Protein AF-A0A832SP21-F1 (afdb_monomer)

Sequence (128 aa):
MAVVLILYSVFLNPPNSMPTIEQILGNTKNGAVAQNKELTLADIFDKTETGVVRINVKRPDTDARGVGGVGSGFVYDSQGHIITNDHVVENAQKLTVTFLDGRSYKAKVIGKDPFTDLAVIKVNASSD

Secondary structure (DSSP, 8-state):
-HHHHHHHHHHHS--SSPPPHHHHHHGGGGS------PPPHHHHHHHHGGGEEEEEEE-TT--TT---EEEEEEE-STT-EEEE-HHHHTT-SEEEEE-TTS-EEEEEEEEEETTTTEEEEEE--S--

Radius of gyration: 30.24 Å; Cα contacts (8 Å, |Δi|>4): 177; chains: 1; bounding box: 61×83×33 Å

Foldseek 3Di:
DVVVVVVVCCVVCPPPDDQDVVNVVVVVVPDPPPPPPDQDPVNVCVVAQQFKKKKWFFAPPDPPVRPTAIDMWGQPDPQAKTKDFQVRHPRGPWIWIAGPVRDIFTKDWPDHDNVVRMTIIGGDPPDD

Structure (mmCIF, N/CA/C/O backbone):
data_AF-A0A832SP21-F1
#
_entry.id   AF-A0A832SP21-F1
#
loop_
_atom_site.group_PDB
_atom_site.id
_atom_site.type_symbol
_atom_site.label_atom_id
_atom_site.label_alt_id
_atom_site.label_comp_id
_atom_site.label_asym_id
_atom_site.label_entity_id
_atom_site.label_seq_id
_atom_site.pdbx_PDB_ins_code
_atom_site.Cartn_x
_atom_site.Cartn_y
_atom_site.Cartn_z
_atom_site.occupancy
_atom_site.B_iso_or_equiv
_atom_site.auth_seq_id
_atom_site.auth_comp_id
_atom_site.auth_asym_id
_atom_site.auth_atom_id
_atom_site.pdbx_PDB_model_num
ATOM 1 N N . MET A 1 1 ? -37.458 59.641 -10.471 1.00 59.38 1 MET A N 1
ATOM 2 C CA . MET A 1 1 ? -38.484 60.055 -9.486 1.00 59.38 1 MET A CA 1
ATOM 3 C C . MET A 1 1 ? -38.407 59.236 -8.196 1.00 59.38 1 MET A C 1
ATOM 5 O O . MET A 1 1 ? -38.218 59.841 -7.154 1.00 59.38 1 MET A O 1
ATOM 9 N N . ALA A 1 2 ? -38.430 57.894 -8.236 1.00 53.12 2 ALA A N 1
ATOM 10 C CA . ALA A 1 2 ? -38.373 57.054 -7.023 1.00 53.12 2 ALA A CA 1
ATOM 11 C C . ALA A 1 2 ? -37.081 57.189 -6.179 1.00 53.12 2 ALA A C 1
ATOM 13 O O . ALA A 1 2 ? -37.157 57.271 -4.960 1.00 53.12 2 ALA A O 1
ATOM 14 N N . VAL A 1 3 ? -35.899 57.285 -6.805 1.00 59.09 3 VAL A N 1
ATOM 15 C CA . VAL A 1 3 ? -34.607 57.359 -6.079 1.00 59.09 3 VAL A CA 1
ATOM 16 C C . VAL A 1 3 ? -34.457 58.655 -5.265 1.00 59.09 3 VAL A C 1
ATOM 18 O O . VAL A 1 3 ? -33.925 58.636 -4.159 1.00 59.09 3 VAL A O 1
ATOM 21 N N . VAL A 1 4 ? -34.986 59.773 -5.774 1.00 63.72 4 VAL A N 1
ATOM 22 C CA . VAL A 1 4 ? -34.950 61.078 -5.085 1.00 63.72 4 VAL A CA 1
ATOM 23 C C . VAL A 1 4 ? -35.876 61.083 -3.862 1.00 63.72 4 VAL A C 1
ATOM 25 O O . VAL A 1 4 ? -35.520 61.646 -2.832 1.00 63.72 4 VAL A O 1
ATOM 28 N N . LEU A 1 5 ? -37.024 60.398 -3.939 1.00 57.44 5 LEU A N 1
ATOM 29 C CA . LEU A 1 5 ? -37.962 60.273 -2.817 1.00 57.44 5 LEU A CA 1
ATOM 30 C C . LEU A 1 5 ? -37.387 59.434 -1.665 1.00 57.44 5 LEU A C 1
ATOM 32 O O . LEU A 1 5 ? -37.586 59.786 -0.504 1.00 57.44 5 LEU A O 1
ATOM 36 N N . ILE A 1 6 ? -36.626 58.375 -1.970 1.00 59.78 6 ILE A N 1
ATOM 37 C CA . ILE A 1 6 ? -35.965 57.545 -0.948 1.00 59.78 6 ILE A CA 1
ATOM 38 C C . ILE A 1 6 ? -34.921 58.374 -0.186 1.00 59.78 6 ILE A C 1
ATOM 40 O O . ILE A 1 6 ? -34.959 58.416 1.042 1.00 59.78 6 ILE A O 1
ATOM 44 N N . LEU A 1 7 ? -34.055 59.111 -0.893 1.00 57.53 7 LEU A N 1
ATOM 45 C CA . LEU A 1 7 ? -33.066 60.000 -0.265 1.00 57.53 7 LEU A CA 1
ATOM 46 C C . LEU A 1 7 ? -33.717 61.094 0.601 1.00 57.53 7 LEU A C 1
ATOM 48 O O . LEU A 1 7 ? -33.229 61.380 1.692 1.00 57.53 7 LEU A O 1
ATOM 52 N N . TYR A 1 8 ? -34.837 61.668 0.150 1.00 66.38 8 TYR A N 1
ATOM 53 C CA . TYR A 1 8 ? -35.563 62.702 0.895 1.00 66.38 8 TYR A CA 1
ATOM 54 C C . TYR A 1 8 ? -36.217 62.157 2.180 1.00 66.38 8 TYR A C 1
ATOM 56 O O . TYR A 1 8 ? -36.177 62.812 3.220 1.00 66.38 8 TYR A O 1
ATOM 64 N N . SER A 1 9 ? -36.752 60.928 2.146 1.00 62.22 9 SER A N 1
ATOM 65 C CA . SER A 1 9 ? -37.337 60.274 3.330 1.00 62.22 9 SER A CA 1
ATOM 66 C C . SER A 1 9 ? -36.313 59.945 4.425 1.00 62.22 9 SER A C 1
ATOM 68 O O . SER A 1 9 ? -36.624 60.097 5.603 1.00 62.22 9 SER A O 1
ATOM 70 N N . VAL A 1 10 ? -35.081 59.573 4.055 1.00 63.38 10 VAL A N 1
ATOM 71 C CA . VAL A 1 10 ? -34.002 59.274 5.016 1.00 63.38 10 VAL A CA 1
ATOM 72 C C . VAL A 1 10 ? -33.525 60.538 5.738 1.00 63.38 10 VAL A C 1
ATOM 74 O O . VAL A 1 10 ? -33.160 60.475 6.908 1.00 63.38 10 VAL A O 1
ATOM 77 N N . PHE A 1 11 ? -33.563 61.693 5.067 1.00 69.44 11 PHE A N 1
ATOM 78 C CA . PHE A 1 11 ? -33.177 62.976 5.662 1.00 69.44 11 PHE A CA 1
ATOM 79 C C . PHE A 1 11 ? -34.239 63.557 6.605 1.00 69.44 11 PHE A C 1
ATOM 81 O O . PHE A 1 11 ? -33.886 64.192 7.595 1.00 69.44 11 PHE A O 1
ATOM 88 N N . LEU A 1 12 ? -35.527 63.354 6.308 1.00 69.94 12 LEU A N 1
ATOM 89 C CA . LEU A 1 12 ? -36.626 63.855 7.142 1.00 69.94 12 LEU A CA 1
ATOM 90 C C . LEU A 1 12 ? -36.970 62.935 8.316 1.00 69.94 12 LEU A C 1
ATOM 92 O O . LEU A 1 12 ? -37.510 63.412 9.310 1.00 69.94 12 LEU A O 1
ATOM 96 N N . ASN A 1 13 ? -36.673 61.638 8.213 1.00 63.50 13 ASN A N 1
ATOM 97 C CA . ASN A 1 13 ? -36.937 60.674 9.273 1.00 63.50 13 ASN A CA 1
ATOM 98 C C . ASN A 1 13 ? -35.761 59.687 9.377 1.00 63.50 13 ASN A C 1
ATOM 100 O O . ASN A 1 13 ? -35.858 58.554 8.890 1.00 63.50 13 ASN A O 1
ATOM 104 N N . PRO A 1 14 ? -34.614 60.119 9.938 1.00 66.56 14 PRO A N 1
ATOM 105 C CA . PRO A 1 14 ? -33.471 59.234 10.095 1.00 66.56 14 PRO A CA 1
ATOM 106 C C . PRO A 1 14 ? -33.891 58.026 10.944 1.00 66.56 14 PRO A C 1
ATOM 108 O O . PRO A 1 14 ? -34.573 58.201 11.955 1.00 66.56 14 PRO A O 1
ATOM 111 N N . PRO A 1 15 ? -33.533 56.790 10.553 1.00 65.31 15 PRO A N 1
ATOM 112 C CA . PRO A 1 15 ? -33.876 55.616 11.340 1.00 65.31 15 PRO A CA 1
ATOM 113 C C . PRO A 1 15 ? -33.298 55.773 12.750 1.00 65.31 15 PRO A C 1
ATOM 115 O O . PRO A 1 15 ? -32.095 55.957 12.921 1.00 65.31 15 PRO A O 1
ATOM 118 N N . ASN A 1 16 ? -34.167 55.696 13.760 1.00 65.25 16 ASN A N 1
ATOM 119 C CA . ASN A 1 16 ? -33.837 55.995 15.160 1.00 65.25 16 ASN A CA 1
ATOM 120 C C . ASN A 1 16 ? -32.797 55.043 15.776 1.00 65.25 16 ASN A C 1
ATOM 122 O O . ASN A 1 16 ? -32.397 55.224 16.923 1.00 65.25 16 ASN A O 1
ATOM 126 N N . SER A 1 17 ? -32.367 54.014 15.048 1.00 67.69 17 SER A N 1
ATOM 127 C CA . SER A 1 17 ? -31.226 53.159 15.364 1.00 67.69 17 SER A CA 1
ATOM 128 C C . SER A 1 17 ? -30.797 52.428 14.092 1.00 67.69 17 SER A 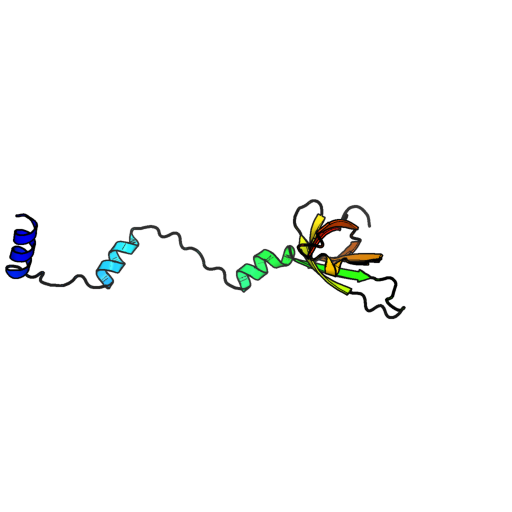C 1
ATOM 130 O O . SER A 1 17 ? -31.644 51.897 13.371 1.00 67.69 17 SER A O 1
ATOM 132 N N . MET A 1 18 ? -29.491 52.365 13.817 1.00 63.59 18 MET A N 1
ATOM 133 C CA . MET A 1 18 ? -28.982 51.375 12.867 1.00 63.59 18 MET A CA 1
ATOM 134 C C . MET A 1 18 ? -29.182 49.976 13.461 1.00 63.59 18 MET A C 1
ATOM 136 O O . MET A 1 18 ? -28.915 49.796 14.654 1.00 63.59 18 MET A O 1
ATOM 140 N N . PRO A 1 19 ? -29.620 48.984 12.667 1.00 65.38 19 PRO A N 1
ATOM 141 C CA . PRO A 1 19 ? -29.694 47.615 13.146 1.00 65.38 19 PRO A CA 1
ATOM 142 C C . PRO A 1 19 ? -28.305 47.166 13.604 1.00 65.38 19 PRO A C 1
ATOM 144 O O . PRO A 1 19 ? -27.317 47.300 12.880 1.00 65.38 19 PRO A O 1
ATOM 147 N N . THR A 1 20 ? -28.213 46.678 14.837 1.00 68.06 20 THR A N 1
ATOM 148 C CA . THR A 1 20 ? -26.940 46.235 15.420 1.00 68.06 20 THR A CA 1
ATOM 149 C C . THR A 1 20 ? -26.520 44.904 14.790 1.00 68.06 20 THR A C 1
ATOM 151 O O . THR A 1 20 ? -27.372 44.124 14.360 1.00 68.06 20 THR A O 1
ATOM 154 N N . ILE A 1 21 ? -25.218 44.591 14.774 1.00 57.97 21 ILE A N 1
ATOM 155 C CA . ILE A 1 21 ? -24.698 43.300 14.269 1.00 57.97 21 ILE A CA 1
ATOM 156 C C . ILE A 1 21 ? -25.415 42.109 14.936 1.00 57.97 21 ILE A C 1
ATOM 158 O O . ILE A 1 21 ? -25.671 41.094 14.296 1.00 57.97 21 ILE A O 1
ATOM 162 N N . GLU A 1 22 ? -25.832 42.259 16.192 1.00 65.12 22 GLU A N 1
ATOM 163 C CA . GLU A 1 22 ? -26.589 41.256 16.944 1.00 65.12 22 GLU A CA 1
ATOM 164 C C . GLU A 1 22 ? -27.994 40.984 16.370 1.00 65.12 22 GLU A C 1
ATOM 166 O O . GLU A 1 22 ? -28.438 39.839 16.332 1.00 65.12 22 GLU A O 1
ATOM 171 N N . GLN A 1 23 ? -28.671 42.007 15.838 1.00 57.81 23 GLN A N 1
ATOM 172 C CA . GLN A 1 23 ? -29.974 41.869 15.174 1.00 57.81 23 GLN A CA 1
ATOM 173 C C . GLN A 1 23 ? -29.832 41.243 13.779 1.00 57.81 23 GLN A C 1
ATOM 175 O O . GLN A 1 23 ? -30.691 40.474 13.351 1.00 57.81 23 GLN A O 1
ATOM 180 N N . ILE A 1 24 ? -28.712 41.507 13.098 1.00 59.09 24 ILE A N 1
ATOM 181 C CA . ILE A 1 24 ? -28.356 40.852 11.830 1.00 59.09 24 ILE A CA 1
ATOM 182 C C . ILE A 1 24 ? -28.061 39.361 12.070 1.00 59.09 24 ILE A C 1
ATOM 184 O O . ILE A 1 24 ? -28.541 38.510 11.327 1.00 59.09 24 ILE A O 1
ATOM 188 N N . LEU A 1 25 ? -27.347 39.029 13.151 1.00 59.69 25 LEU A N 1
ATOM 189 C CA . LEU A 1 25 ? -27.060 37.649 13.563 1.00 59.69 25 LEU A CA 1
ATOM 190 C C . LEU A 1 25 ? -28.294 36.912 14.114 1.00 59.69 25 LEU A C 1
ATOM 192 O O . LEU A 1 25 ? -28.398 35.694 13.956 1.00 59.69 25 LEU A O 1
ATOM 196 N N . GLY A 1 26 ? -29.242 37.626 14.729 1.00 50.28 26 GLY A N 1
ATOM 197 C CA . GLY A 1 26 ? -30.510 37.073 15.216 1.00 50.28 26 GLY A CA 1
ATOM 198 C C . GLY A 1 26 ? -31.384 36.502 14.097 1.00 50.28 26 GLY A C 1
ATOM 199 O O . GLY A 1 26 ? -32.021 35.465 14.280 1.00 50.28 26 GLY A O 1
ATOM 200 N N . ASN A 1 27 ? -31.327 37.104 12.906 1.00 53.22 27 ASN A N 1
ATOM 201 C CA . ASN A 1 27 ? -32.075 36.651 11.730 1.00 53.22 27 ASN A CA 1
ATOM 202 C C . ASN A 1 27 ? -31.430 35.443 11.023 1.00 53.22 27 ASN A C 1
ATOM 204 O O . ASN A 1 27 ? -32.106 34.746 10.269 1.00 53.22 27 ASN A O 1
ATOM 208 N N . THR A 1 28 ? -30.161 35.135 11.309 1.00 53.53 28 THR A N 1
ATOM 209 C CA . THR A 1 28 ? -29.469 33.945 10.780 1.00 53.53 28 THR A CA 1
ATOM 210 C C . THR A 1 28 ? -29.823 32.667 11.551 1.00 53.53 28 THR A C 1
ATOM 212 O O . THR A 1 28 ? -29.619 31.568 11.044 1.00 53.53 28 THR A O 1
ATOM 215 N N . LYS A 1 29 ? -30.423 32.760 12.748 1.00 51.25 29 LYS A N 1
ATOM 216 C CA . LYS A 1 29 ? -30.784 31.572 13.551 1.00 51.25 29 LYS A CA 1
ATOM 217 C C . LYS A 1 29 ? -32.011 30.797 13.046 1.00 51.25 29 LYS A C 1
ATOM 219 O O . LYS A 1 29 ? -32.272 29.712 13.552 1.00 51.25 29 LYS A O 1
ATOM 224 N N . ASN A 1 30 ? -32.714 31.305 12.029 1.00 50.81 30 ASN A N 1
ATOM 225 C CA . ASN A 1 30 ? -33.869 30.638 11.407 1.00 50.81 30 ASN A CA 1
ATOM 226 C C . ASN A 1 30 ? -33.576 30.066 10.008 1.00 50.81 30 ASN A C 1
ATOM 228 O O . ASN A 1 30 ? -34.488 29.604 9.326 1.00 50.81 30 ASN A O 1
ATOM 232 N N . GLY A 1 31 ? -32.313 30.068 9.577 1.00 46.28 31 GLY A N 1
ATOM 233 C CA . GLY A 1 31 ? -31.848 29.269 8.450 1.00 46.28 31 GLY A CA 1
ATOM 234 C C . GLY A 1 31 ? -31.014 28.122 8.996 1.00 46.28 31 GLY A C 1
ATOM 235 O O . GLY A 1 31 ? -29.980 28.364 9.610 1.00 46.28 31 GLY A O 1
ATOM 236 N N . ALA A 1 32 ? -31.455 26.881 8.799 1.00 48.56 32 ALA A N 1
ATOM 237 C CA . ALA A 1 32 ? -30.660 25.697 9.096 1.00 48.56 32 ALA A CA 1
ATOM 238 C C . ALA A 1 32 ? -29.412 25.679 8.196 1.00 48.56 32 ALA A C 1
ATOM 240 O O . ALA A 1 32 ? -29.383 25.046 7.144 1.00 48.56 32 ALA A O 1
ATOM 241 N N . VAL A 1 33 ? -28.372 26.404 8.605 1.00 50.53 33 VAL A N 1
ATOM 242 C CA . VAL A 1 33 ? -27.011 26.169 8.145 1.00 50.53 33 VAL A CA 1
ATOM 243 C C . VAL A 1 33 ? -26.663 24.791 8.686 1.00 50.53 33 VAL A C 1
ATOM 245 O O . VAL A 1 33 ? -26.491 24.619 9.894 1.00 50.53 33 VAL A O 1
ATOM 248 N N . ALA A 1 34 ? -26.659 23.791 7.803 1.00 57.00 34 ALA A N 1
ATOM 249 C CA . ALA A 1 34 ? -26.102 22.485 8.106 1.00 57.00 34 ALA A CA 1
ATOM 250 C C . ALA A 1 34 ? -24.736 22.721 8.755 1.00 57.00 34 ALA A C 1
ATOM 252 O O . ALA A 1 34 ? -23.850 23.324 8.148 1.00 57.00 34 ALA A O 1
ATOM 253 N N . GLN A 1 35 ? -24.613 22.334 10.022 1.00 49.75 35 GLN A N 1
ATOM 254 C CA . GLN A 1 35 ? -23.358 22.374 10.754 1.00 49.75 35 GLN A CA 1
ATOM 255 C C . GLN A 1 35 ? -22.405 21.438 10.009 1.00 49.75 35 GLN A C 1
ATOM 257 O O . GLN A 1 35 ? -22.433 20.225 10.218 1.00 49.75 35 GLN A O 1
ATOM 262 N N . ASN A 1 36 ? -21.618 21.975 9.077 1.00 62.41 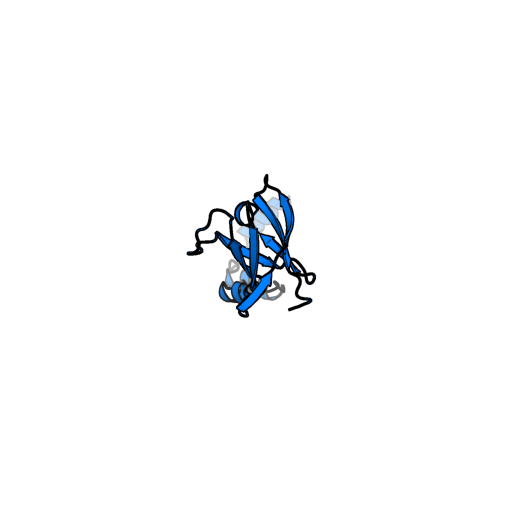36 ASN A N 1
ATOM 263 C CA . ASN A 1 36 ? -20.496 21.258 8.498 1.00 62.41 36 ASN A CA 1
ATOM 264 C C . ASN A 1 36 ? -19.529 21.034 9.656 1.00 62.41 36 ASN A C 1
ATOM 266 O O . ASN A 1 36 ? -18.780 21.937 10.018 1.00 62.41 36 ASN A O 1
ATOM 270 N N . LYS A 1 37 ? -19.630 19.868 10.305 1.00 76.06 37 LYS A N 1
ATOM 271 C CA . LYS A 1 37 ? -18.698 19.449 11.349 1.00 76.06 37 LYS A CA 1
ATOM 272 C C . LYS A 1 37 ? -17.313 19.448 10.710 1.00 76.06 37 LYS A C 1
ATOM 274 O O . LYS A 1 37 ? -17.001 18.561 9.918 1.00 76.06 37 LYS A O 1
ATOM 279 N N . GLU A 1 38 ? -16.521 20.463 11.025 1.00 85.81 38 GLU A N 1
ATOM 280 C CA . GLU A 1 38 ? -15.116 20.514 10.651 1.00 85.81 38 GLU A CA 1
ATOM 281 C C . GLU A 1 38 ? -14.435 19.300 11.293 1.00 85.81 38 GLU A C 1
ATOM 283 O O . GLU A 1 38 ? -14.554 19.073 12.500 1.00 85.81 38 GLU A O 1
ATOM 288 N N . LEU A 1 39 ? -13.835 18.439 10.468 1.00 88.38 39 LEU A N 1
ATOM 289 C CA . LEU A 1 39 ? -13.182 17.234 10.966 1.00 88.38 39 LEU A CA 1
ATOM 290 C C . LEU A 1 39 ? -11.891 17.639 11.668 1.00 88.38 39 LEU A C 1
ATOM 292 O O . LEU A 1 39 ? -11.055 18.335 11.093 1.00 88.38 39 LEU A O 1
ATOM 296 N N . THR A 1 40 ? -11.710 17.169 12.898 1.00 94.31 40 THR A N 1
ATOM 297 C CA . THR A 1 40 ? -10.418 17.289 13.571 1.00 94.31 40 THR A CA 1
ATOM 298 C C . THR A 1 40 ? -9.405 16.331 12.936 1.00 94.31 40 THR A C 1
ATOM 300 O O . THR A 1 40 ? -9.772 15.369 12.258 1.00 94.31 40 THR A O 1
ATOM 303 N N . LEU A 1 41 ? -8.110 16.547 13.187 1.00 93.56 41 LEU A N 1
ATOM 304 C CA . LEU A 1 41 ? -7.068 15.606 12.754 1.00 93.56 41 LEU A CA 1
ATOM 305 C C . LEU A 1 41 ? -7.287 14.197 13.326 1.00 93.56 41 LEU A C 1
ATOM 307 O O . LEU A 1 41 ? -7.031 13.217 12.633 1.00 93.56 41 LEU A O 1
ATOM 311 N N . ALA A 1 42 ? -7.803 14.106 14.555 1.00 94.44 42 ALA A N 1
ATOM 312 C CA . ALA A 1 42 ? -8.177 12.839 15.173 1.00 94.44 42 ALA A CA 1
ATOM 313 C C . ALA A 1 42 ? -9.339 12.174 14.420 1.00 94.44 42 ALA A C 1
ATOM 315 O O . ALA A 1 42 ? -9.228 11.012 14.050 1.00 94.44 42 ALA A O 1
ATOM 316 N N . ASP A 1 43 ? -10.394 12.928 14.073 1.00 94.50 43 ASP A N 1
ATOM 317 C CA . ASP A 1 43 ? -11.511 12.379 13.289 1.00 94.50 43 ASP A CA 1
ATOM 318 C C . ASP A 1 43 ? -11.042 11.844 11.920 1.00 94.50 43 ASP A C 1
ATOM 320 O O . ASP A 1 43 ? -11.577 10.851 11.427 1.00 94.50 43 ASP A O 1
ATOM 324 N N . ILE A 1 44 ? -10.076 12.508 11.271 1.00 93.88 44 ILE A N 1
ATOM 325 C CA . ILE A 1 44 ? -9.522 12.059 9.983 1.00 93.88 44 ILE A CA 1
ATOM 326 C C . ILE A 1 44 ? -8.689 10.792 10.169 1.00 93.88 44 ILE A C 1
ATOM 328 O O . ILE A 1 44 ? -8.829 9.857 9.381 1.00 93.88 44 ILE A O 1
ATOM 332 N N . PHE A 1 45 ? -7.844 10.749 11.200 1.00 93.94 45 PHE A N 1
ATOM 333 C CA . PHE A 1 45 ? -7.049 9.570 11.523 1.00 93.94 45 PHE A CA 1
ATOM 334 C C . PHE A 1 45 ? -7.950 8.354 11.770 1.00 93.94 45 PHE A C 1
ATOM 336 O O . PHE A 1 45 ? -7.835 7.369 11.046 1.00 93.94 45 PHE A O 1
ATOM 343 N N . ASP A 1 46 ? -8.930 8.472 12.667 1.00 94.38 46 ASP A N 1
ATOM 344 C CA . ASP A 1 46 ? -9.859 7.388 13.018 1.00 94.38 46 ASP A CA 1
ATOM 345 C C . ASP A 1 46 ? -10.632 6.868 11.793 1.00 94.38 46 ASP A C 1
ATOM 347 O O . ASP A 1 46 ? -10.926 5.681 11.656 1.00 94.38 46 ASP A O 1
ATOM 351 N N . LYS A 1 47 ? -10.967 7.763 10.855 1.00 93.50 47 LYS A N 1
ATOM 352 C CA . LYS A 1 47 ? -11.678 7.401 9.620 1.00 93.50 47 LYS A CA 1
ATOM 353 C C . LYS A 1 47 ? -10.793 6.729 8.574 1.00 93.50 47 LYS A C 1
ATOM 355 O O . LYS A 1 47 ? -11.336 6.090 7.675 1.00 93.50 47 LYS A O 1
ATOM 360 N N . THR A 1 48 ? -9.476 6.909 8.632 1.00 94.50 48 THR A N 1
ATOM 361 C CA . THR A 1 48 ? -8.556 6.507 7.553 1.00 94.50 48 THR A CA 1
ATOM 362 C C . THR A 1 48 ? -7.565 5.425 7.961 1.00 94.50 48 THR A C 1
ATOM 364 O O . THR A 1 48 ? -7.073 4.716 7.085 1.00 94.50 48 THR A O 1
ATOM 367 N N . GLU A 1 49 ? -7.312 5.233 9.258 1.00 93.44 49 GLU A N 1
ATOM 368 C CA . GLU A 1 49 ? -6.269 4.339 9.775 1.00 93.44 49 GLU A CA 1
ATOM 369 C C . GLU A 1 49 ? -6.374 2.903 9.240 1.00 93.44 49 GLU A C 1
ATOM 371 O O . GLU A 1 49 ? -5.371 2.301 8.861 1.00 93.44 49 GLU A O 1
ATOM 376 N N . THR A 1 50 ? -7.590 2.365 9.123 1.00 92.19 50 THR A N 1
ATOM 377 C CA . THR A 1 50 ? -7.830 0.991 8.652 1.00 92.19 50 THR A CA 1
ATOM 378 C C . THR A 1 50 ? -7.629 0.828 7.145 1.00 92.19 50 THR A C 1
ATOM 380 O O . THR A 1 50 ? -7.415 -0.287 6.669 1.00 92.19 50 THR A O 1
ATOM 383 N N . GLY A 1 51 ? -7.680 1.930 6.391 1.00 95.31 51 GLY A N 1
ATOM 384 C CA . GLY A 1 51 ? -7.472 1.955 4.947 1.00 95.31 51 GLY A CA 1
ATOM 385 C C . GLY A 1 51 ? -6.003 2.052 4.542 1.00 95.31 51 GLY A C 1
ATOM 386 O O . GLY A 1 51 ? -5.693 1.772 3.387 1.00 95.31 51 GLY A O 1
ATOM 387 N N . VAL A 1 52 ? -5.100 2.421 5.455 1.00 97.31 52 VAL A N 1
ATOM 388 C CA . VAL A 1 52 ? -3.667 2.598 5.175 1.00 97.31 52 VAL A CA 1
ATOM 389 C C . VAL A 1 52 ? -2.892 1.323 5.503 1.00 97.31 52 VAL A C 1
ATOM 391 O O . VAL A 1 52 ? -3.112 0.674 6.523 1.00 97.31 52 VAL A O 1
ATOM 394 N N . VAL A 1 53 ? -1.947 0.964 4.635 1.00 97.69 53 VAL A N 1
ATOM 395 C CA . VAL A 1 53 ? -1.116 -0.235 4.781 1.00 97.69 53 VAL A CA 1
ATOM 396 C C . VAL A 1 53 ? 0.365 0.080 4.615 1.00 97.69 53 VAL A C 1
ATOM 398 O O . VAL A 1 53 ? 0.752 1.023 3.924 1.00 97.69 53 VAL A O 1
ATOM 401 N N . ARG A 1 54 ? 1.214 -0.759 5.211 1.00 97.62 54 ARG A N 1
ATOM 402 C CA . ARG A 1 54 ? 2.665 -0.745 4.995 1.00 97.62 54 ARG A CA 1
ATOM 403 C C . ARG A 1 54 ? 3.041 -1.739 3.903 1.00 97.62 54 ARG A C 1
ATOM 405 O O . ARG A 1 54 ? 2.571 -2.872 3.905 1.00 97.62 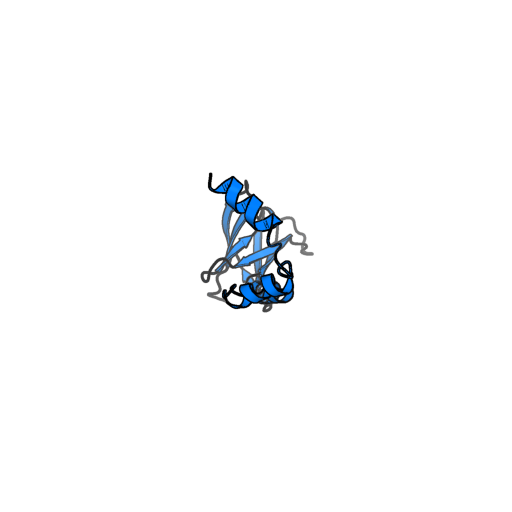54 ARG A O 1
ATOM 412 N N . ILE A 1 55 ? 3.955 -1.352 3.023 1.00 97.69 55 ILE A N 1
ATOM 413 C CA . ILE A 1 55 ? 4.485 -2.189 1.945 1.00 97.69 55 ILE A CA 1
ATOM 414 C C . ILE A 1 55 ? 5.963 -2.450 2.215 1.00 97.69 55 ILE A C 1
ATOM 416 O O . ILE A 1 55 ? 6.752 -1.523 2.366 1.00 97.69 55 ILE A O 1
ATOM 420 N N . ASN A 1 56 ? 6.343 -3.722 2.275 1.00 95.81 56 ASN A N 1
ATOM 421 C CA . ASN A 1 56 ? 7.729 -4.161 2.378 1.00 95.81 56 ASN A CA 1
ATOM 422 C C . ASN A 1 56 ? 8.161 -4.776 1.049 1.00 95.81 56 ASN A C 1
ATOM 424 O O . ASN A 1 56 ? 7.467 -5.637 0.501 1.00 95.81 56 ASN A O 1
ATOM 428 N N . VAL A 1 57 ? 9.326 -4.363 0.567 1.00 95.00 57 VAL A N 1
ATOM 429 C CA . VAL A 1 57 ? 9.825 -4.652 -0.774 1.00 95.00 57 VAL A CA 1
ATOM 430 C C . VAL A 1 57 ? 11.168 -5.344 -0.652 1.00 95.00 57 VAL A C 1
ATOM 432 O O . VAL A 1 57 ? 12.128 -4.769 -0.151 1.00 95.00 57 VAL A O 1
ATOM 435 N N . LYS A 1 58 ? 11.273 -6.578 -1.135 1.00 92.38 58 LYS A N 1
ATOM 436 C CA . LYS A 1 58 ? 12.565 -7.261 -1.253 1.00 92.38 58 LYS A CA 1
ATOM 437 C C . LYS A 1 58 ? 13.077 -7.112 -2.681 1.00 92.38 58 LYS A C 1
ATOM 439 O O . LYS A 1 58 ? 12.353 -7.494 -3.604 1.00 92.38 58 LYS A O 1
ATOM 444 N N . ARG A 1 59 ? 14.296 -6.595 -2.863 1.00 90.19 59 ARG A N 1
ATOM 445 C CA . ARG A 1 59 ? 14.955 -6.475 -4.173 1.00 90.19 59 ARG A CA 1
ATOM 446 C C . ARG A 1 59 ? 16.093 -7.505 -4.317 1.00 90.19 59 ARG A C 1
ATOM 448 O O . ARG A 1 59 ? 16.556 -8.032 -3.304 1.00 90.19 59 ARG A O 1
ATOM 455 N N . PRO A 1 60 ? 16.510 -7.854 -5.549 1.00 81.56 60 PRO A N 1
ATOM 456 C CA . PRO A 1 60 ? 17.532 -8.882 -5.788 1.00 81.56 60 PRO A CA 1
ATOM 457 C C . PRO A 1 60 ? 18.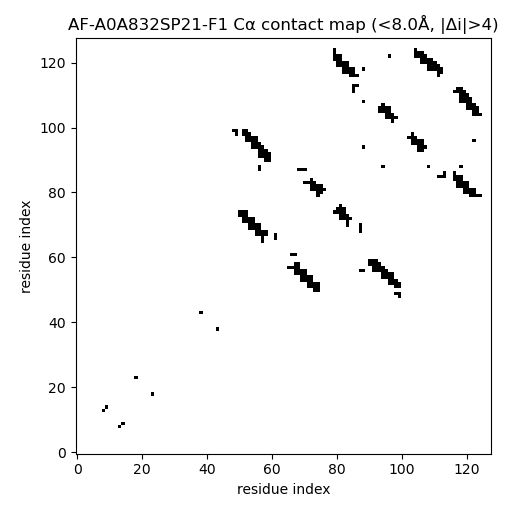930 -8.530 -5.257 1.00 81.56 60 PRO A C 1
ATOM 459 O O . PRO A 1 60 ? 19.707 -9.424 -4.939 1.00 81.56 60 PRO A O 1
ATOM 462 N N . ASP A 1 61 ? 19.242 -7.239 -5.178 1.00 76.00 61 ASP A N 1
ATOM 463 C CA . ASP A 1 61 ? 20.518 -6.657 -4.746 1.00 76.00 61 ASP A CA 1
ATOM 464 C C . ASP A 1 61 ? 20.615 -6.458 -3.226 1.00 76.00 61 ASP A C 1
ATOM 466 O O . ASP A 1 61 ? 21.664 -6.078 -2.703 1.00 76.00 61 ASP A O 1
ATOM 470 N N . THR A 1 62 ? 19.529 -6.726 -2.499 1.00 71.62 62 THR A N 1
ATOM 471 C CA . THR A 1 62 ? 19.515 -6.614 -1.046 1.00 71.62 62 THR A CA 1
ATOM 472 C C . THR A 1 62 ? 20.255 -7.803 -0.434 1.00 71.62 62 THR A C 1
ATOM 474 O O . THR A 1 62 ? 19.864 -8.955 -0.635 1.00 71.62 62 THR A O 1
ATOM 477 N N . ASP A 1 63 ? 21.329 -7.533 0.313 1.00 67.25 63 ASP A N 1
ATOM 478 C CA . ASP A 1 63 ? 22.139 -8.559 0.972 1.00 67.25 63 ASP A CA 1
ATOM 479 C C . ASP A 1 63 ? 21.316 -9.422 1.956 1.00 67.25 63 ASP A C 1
ATOM 481 O O . ASP A 1 63 ? 20.164 -9.133 2.290 1.00 67.25 63 ASP A O 1
ATOM 485 N N . ALA A 1 64 ? 21.909 -10.507 2.467 1.00 61.53 64 ALA A N 1
ATOM 486 C CA . ALA A 1 64 ? 21.270 -11.378 3.462 1.00 61.53 64 ALA A CA 1
ATOM 487 C C . ALA A 1 64 ? 20.880 -10.654 4.775 1.00 61.53 64 ALA A C 1
ATOM 489 O O . ALA A 1 64 ? 20.202 -11.249 5.612 1.00 61.53 64 ALA A O 1
ATOM 490 N N . ARG A 1 65 ? 21.281 -9.381 4.951 1.00 63.50 65 ARG A N 1
ATOM 491 C CA . ARG A 1 65 ? 20.912 -8.504 6.073 1.00 63.50 65 ARG A CA 1
ATOM 492 C C . ARG A 1 65 ?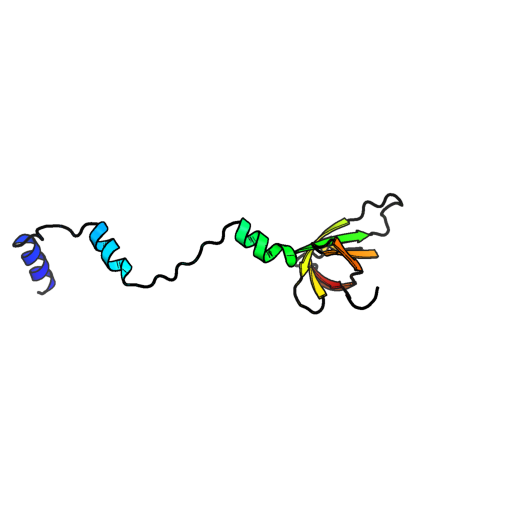 19.689 -7.626 5.769 1.00 63.50 65 ARG A C 1
ATOM 494 O O . ARG A 1 65 ? 19.192 -6.965 6.674 1.00 63.50 65 ARG A O 1
ATOM 501 N N . GLY A 1 66 ? 19.129 -7.706 4.560 1.00 54.22 66 GLY A N 1
ATOM 502 C CA . GLY A 1 66 ? 17.696 -7.524 4.329 1.00 54.22 66 GLY A CA 1
ATOM 503 C C . GLY A 1 66 ? 17.161 -6.098 4.443 1.00 54.22 66 GLY A C 1
ATOM 504 O O . GLY A 1 66 ? 16.006 -5.935 4.837 1.00 54.22 66 GLY A O 1
ATOM 505 N N . VAL A 1 67 ? 17.934 -5.070 4.076 1.00 59.75 67 VAL A N 1
ATOM 506 C CA . VAL A 1 67 ? 17.399 -3.697 3.962 1.00 59.75 67 VAL A CA 1
ATOM 507 C C . VAL A 1 67 ? 16.575 -3.562 2.678 1.00 59.75 67 VAL A C 1
ATOM 509 O O . VAL A 1 67 ? 17.008 -3.007 1.673 1.00 59.75 67 VAL A O 1
ATOM 512 N N . GLY A 1 68 ? 15.387 -4.162 2.692 1.00 78.75 68 GLY A N 1
ATOM 513 C CA . GLY A 1 68 ? 14.399 -3.996 1.636 1.00 78.75 68 GLY A CA 1
ATOM 514 C C . GLY A 1 68 ? 13.858 -2.565 1.581 1.00 78.75 68 GLY A C 1
ATOM 515 O O . GLY A 1 68 ? 14.011 -1.785 2.520 1.00 78.75 68 GLY A O 1
ATOM 516 N N . GLY A 1 69 ? 13.187 -2.221 0.485 1.00 89.06 69 GLY A N 1
ATOM 517 C CA . GLY A 1 69 ? 12.417 -0.982 0.412 1.00 89.06 69 GLY A CA 1
ATOM 518 C C . GLY A 1 69 ? 11.203 -1.033 1.344 1.00 89.06 69 GLY A C 1
ATOM 519 O O . GLY A 1 69 ? 10.613 -2.095 1.558 1.00 89.06 69 GLY A O 1
ATOM 520 N N . VAL A 1 70 ? 10.813 0.120 1.882 1.00 94.56 70 VAL A N 1
ATOM 521 C CA . VAL A 1 70 ? 9.572 0.291 2.644 1.00 94.56 70 VAL A CA 1
ATOM 522 C C . VAL A 1 70 ? 8.776 1.420 2.009 1.00 94.56 70 VAL A C 1
ATOM 524 O O . VAL A 1 70 ? 9.344 2.442 1.633 1.00 94.56 70 VAL A O 1
ATOM 527 N N . GLY A 1 71 ? 7.468 1.229 1.898 1.00 96.38 71 GLY A N 1
ATOM 528 C CA . GLY A 1 71 ? 6.528 2.242 1.440 1.00 96.38 71 GLY A CA 1
ATOM 529 C C . GLY A 1 71 ? 5.178 2.094 2.129 1.00 96.38 71 GLY A C 1
ATOM 530 O O . GLY A 1 71 ? 4.997 1.257 3.020 1.00 96.38 71 GLY A O 1
ATOM 531 N N . SER A 1 72 ? 4.224 2.903 1.699 1.00 97.88 72 SER A N 1
ATOM 532 C CA . SER A 1 72 ? 2.834 2.847 2.135 1.00 97.88 72 SER A CA 1
ATOM 533 C C . SER A 1 72 ? 1.913 2.663 0.938 1.00 97.88 72 SER A C 1
ATOM 535 O O . SER A 1 72 ? 2.297 2.866 -0.210 1.00 97.88 72 SER A O 1
ATOM 537 N N . GLY A 1 73 ? 0.683 2.265 1.219 1.00 97.81 73 GLY A N 1
ATOM 538 C CA . GLY A 1 73 ? -0.396 2.271 0.248 1.00 97.81 73 GLY A CA 1
ATOM 539 C C . GLY A 1 73 ? -1.730 2.389 0.959 1.00 97.81 73 GLY A C 1
ATOM 540 O O . GLY A 1 73 ? -1.785 2.458 2.190 1.00 97.81 73 GLY A O 1
ATOM 541 N N . PHE A 1 74 ? -2.807 2.377 0.189 1.00 97.75 74 PHE A N 1
ATOM 542 C CA . PHE A 1 74 ? -4.154 2.341 0.740 1.00 97.75 74 PHE A CA 1
ATOM 543 C C . PHE A 1 74 ? -5.039 1.348 -0.002 1.00 97.75 74 PHE A C 1
ATOM 545 O O . PHE A 1 74 ? -4.905 1.148 -1.211 1.00 97.75 74 PHE A O 1
ATOM 552 N N . VAL A 1 75 ? -5.932 0.707 0.745 1.00 97.00 75 VAL A N 1
ATOM 553 C CA . VAL A 1 75 ? -6.909 -0.247 0.222 1.00 97.00 75 VAL A CA 1
ATOM 554 C C . VAL A 1 75 ? -7.928 0.509 -0.625 1.00 97.00 75 VAL A C 1
ATOM 556 O O . VAL A 1 75 ? -8.555 1.455 -0.155 1.00 97.00 75 VAL A O 1
ATOM 559 N N . TYR A 1 76 ? -8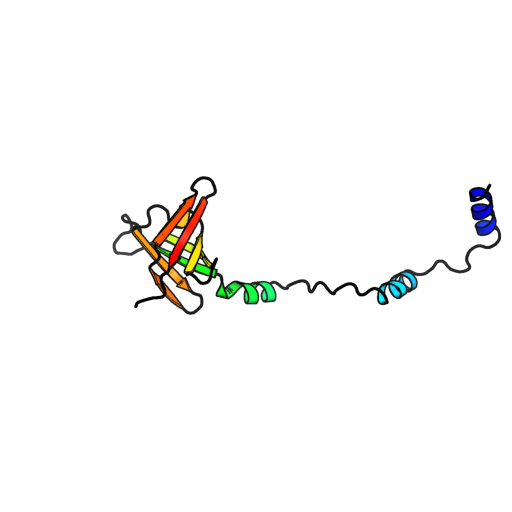.090 0.090 -1.877 1.00 93.62 76 TYR A N 1
ATOM 560 C CA . TYR A 1 76 ? -9.023 0.703 -2.822 1.00 93.62 76 TYR A CA 1
ATOM 561 C C . TYR A 1 76 ? -10.382 -0.008 -2.841 1.00 93.62 76 TYR A C 1
ATOM 563 O O . TYR A 1 76 ? -11.416 0.638 -3.001 1.00 93.62 76 TYR A O 1
ATOM 571 N N . ASP A 1 77 ? -10.400 -1.333 -2.658 1.00 94.81 77 ASP A N 1
ATOM 572 C CA . ASP A 1 77 ? -11.629 -2.124 -2.673 1.00 94.81 77 ASP A CA 1
ATOM 573 C C . ASP A 1 77 ? -11.584 -3.361 -1.759 1.00 94.81 77 ASP A C 1
ATOM 575 O O . ASP A 1 77 ? -10.550 -3.751 -1.214 1.00 94.81 77 ASP A O 1
ATOM 579 N N . SER A 1 78 ? -12.738 -4.019 -1.617 1.00 92.44 78 SER A N 1
ATOM 580 C CA . SER A 1 78 ? -12.893 -5.259 -0.846 1.00 92.44 78 SER A CA 1
ATOM 581 C C . SER A 1 78 ? -12.320 -6.500 -1.536 1.00 92.44 78 SER A C 1
ATOM 583 O O . SER A 1 78 ? -12.303 -7.577 -0.944 1.00 92.44 78 SER A O 1
ATOM 585 N N . GLN A 1 79 ? -11.837 -6.370 -2.775 1.00 93.88 79 GLN A N 1
ATOM 586 C CA . GLN A 1 79 ? -11.173 -7.451 -3.499 1.00 93.88 79 GLN A CA 1
ATOM 587 C C . GLN A 1 79 ? -9.676 -7.510 -3.168 1.00 93.88 79 GLN A C 1
ATOM 589 O O . GLN A 1 79 ? -8.982 -8.402 -3.655 1.00 93.88 79 GLN A O 1
ATOM 594 N N . GLY A 1 80 ? -9.160 -6.592 -2.347 1.00 94.69 80 GLY A N 1
ATOM 595 C CA . GLY A 1 80 ? -7.765 -6.577 -1.914 1.00 94.69 80 GLY A CA 1
ATOM 596 C C . GLY A 1 80 ? -6.833 -5.838 -2.869 1.00 94.69 80 GLY A C 1
ATOM 597 O O . GLY A 1 80 ? -5.631 -6.116 -2.862 1.00 94.69 80 GLY A O 1
ATOM 598 N N . HIS A 1 81 ? -7.355 -4.931 -3.702 1.00 97.69 81 HIS A N 1
ATOM 599 C CA . HIS A 1 81 ? -6.519 -4.011 -4.468 1.00 97.69 81 HIS A CA 1
ATOM 600 C C . HIS A 1 81 ? -6.043 -2.852 -3.590 1.00 97.69 81 HIS A C 1
ATOM 602 O O . HIS A 1 81 ? -6.795 -2.301 -2.785 1.00 97.69 81 HIS A O 1
ATOM 608 N N . ILE A 1 82 ? -4.776 -2.488 -3.755 1.00 98.44 82 ILE A N 1
ATOM 609 C CA . ILE A 1 82 ? -4.091 -1.438 -3.007 1.00 98.44 82 ILE A CA 1
ATOM 610 C C . ILE A 1 82 ? -3.396 -0.523 -4.005 1.00 98.44 82 ILE A C 1
ATOM 612 O O . ILE A 1 82 ? -2.719 -1.001 -4.918 1.00 98.44 82 ILE A O 1
ATOM 616 N N . ILE A 1 83 ? -3.543 0.782 -3.803 1.00 98.50 83 ILE A N 1
ATOM 617 C CA . ILE A 1 83 ? -2.848 1.809 -4.578 1.00 98.50 83 ILE A CA 1
ATOM 618 C C . ILE A 1 83 ? -1.593 2.244 -3.814 1.00 98.50 83 ILE A C 1
ATOM 620 O O . ILE A 1 83 ? -1.609 2.378 -2.589 1.00 98.50 83 ILE A O 1
ATOM 624 N N . THR A 1 84 ? -0.502 2.436 -4.549 1.00 98.56 84 THR A N 1
ATOM 625 C CA . THR A 1 84 ? 0.812 2.893 -4.073 1.00 98.56 84 THR A CA 1
ATOM 626 C C . THR A 1 84 ? 1.514 3.657 -5.195 1.00 98.56 84 THR A C 1
ATOM 628 O O . THR A 1 84 ? 0.999 3.749 -6.310 1.00 98.56 84 THR A O 1
ATOM 631 N N . ASN A 1 85 ? 2.710 4.166 -4.923 1.00 98.44 85 ASN A N 1
ATOM 632 C CA . ASN A 1 85 ? 3.594 4.685 -5.952 1.00 98.44 85 ASN A CA 1
ATOM 633 C C . ASN A 1 85 ? 4.286 3.579 -6.769 1.00 98.44 85 ASN A C 1
ATOM 635 O O . ASN A 1 85 ? 4.553 2.492 -6.243 1.00 98.44 85 ASN A O 1
ATOM 639 N N . ASP A 1 86 ? 4.622 3.865 -8.031 1.00 98.31 86 ASP A N 1
ATOM 640 C CA . ASP A 1 86 ? 5.371 2.941 -8.899 1.00 98.31 86 ASP A CA 1
ATOM 641 C C . ASP A 1 86 ? 6.788 2.705 -8.365 1.00 98.31 86 ASP A C 1
ATOM 643 O O . ASP A 1 86 ? 7.224 1.558 -8.250 1.00 98.31 86 ASP A O 1
ATOM 647 N N . HIS A 1 87 ? 7.471 3.766 -7.924 1.00 96.69 87 HIS A N 1
ATOM 648 C CA . HIS A 1 87 ? 8.833 3.676 -7.389 1.00 96.69 87 HIS A CA 1
ATOM 649 C C . HIS A 1 87 ? 8.937 2.789 -6.133 1.00 96.69 87 HIS A C 1
ATOM 651 O O . HIS A 1 87 ? 10.003 2.247 -5.827 1.00 96.69 87 HIS A O 1
ATOM 657 N N . VAL A 1 88 ? 7.835 2.612 -5.391 1.00 97.00 88 VAL A N 1
ATOM 658 C CA . VAL A 1 88 ? 7.788 1.700 -4.237 1.00 97.00 88 VAL A CA 1
ATOM 659 C C . VAL A 1 88 ? 7.915 0.255 -4.711 1.00 97.00 88 VAL A C 1
ATOM 661 O O . VAL A 1 88 ? 8.650 -0.529 -4.114 1.00 97.00 88 VAL A O 1
ATOM 664 N N . VAL A 1 89 ? 7.220 -0.112 -5.788 1.00 96.38 89 VAL A N 1
ATOM 665 C CA . VAL A 1 89 ? 7.144 -1.498 -6.277 1.00 96.38 89 VAL A CA 1
ATOM 666 C C . VAL A 1 89 ? 8.142 -1.802 -7.396 1.00 96.38 89 VAL A C 1
ATOM 668 O O . VAL A 1 89 ? 8.239 -2.945 -7.848 1.00 96.38 89 VAL A O 1
ATOM 671 N N . GLU A 1 90 ? 8.899 -0.804 -7.842 1.00 94.19 90 GLU A N 1
ATOM 672 C CA . GLU A 1 90 ? 9.902 -0.953 -8.885 1.00 94.19 90 GLU A CA 1
ATOM 673 C C . GLU A 1 90 ? 11.006 -1.945 -8.476 1.00 94.19 90 GLU A C 1
ATOM 675 O O . GLU A 1 90 ? 11.534 -1.922 -7.356 1.00 94.19 90 GLU A O 1
ATOM 680 N N . ASN A 1 91 ? 11.345 -2.851 -9.401 1.00 90.75 91 ASN A N 1
ATOM 681 C CA . ASN A 1 91 ? 12.341 -3.913 -9.217 1.00 90.75 91 ASN A CA 1
ATOM 682 C C . ASN A 1 91 ? 12.078 -4.826 -8.000 1.00 90.75 91 ASN A C 1
ATOM 684 O O . ASN A 1 91 ? 12.982 -5.506 -7.506 1.00 90.75 91 ASN A O 1
ATOM 688 N N . ALA A 1 92 ? 10.835 -4.864 -7.509 1.00 91.88 92 ALA A N 1
ATOM 689 C CA . ALA A 1 92 ? 10.441 -5.719 -6.402 1.00 91.88 92 ALA A CA 1
ATOM 690 C C . ALA A 1 92 ? 10.453 -7.199 -6.811 1.00 91.88 92 ALA A C 1
ATOM 692 O O . ALA A 1 92 ? 9.683 -7.634 -7.665 1.00 91.88 92 ALA A O 1
ATOM 693 N N . GLN A 1 93 ? 11.274 -8.006 -6.139 1.00 91.69 93 GLN A N 1
ATOM 694 C CA . GLN A 1 93 ? 11.227 -9.465 -6.248 1.00 91.69 93 GLN A CA 1
ATOM 695 C C . GLN A 1 93 ? 10.079 -10.043 -5.409 1.00 91.69 93 GLN A C 1
ATOM 697 O O . GLN A 1 93 ? 9.438 -11.022 -5.792 1.00 91.69 93 GLN A O 1
ATOM 702 N N . LYS A 1 94 ? 9.831 -9.453 -4.235 1.00 93.12 94 LYS A N 1
ATOM 703 C CA . LYS A 1 94 ? 8.742 -9.846 -3.337 1.00 93.12 94 LYS A CA 1
ATOM 704 C C . LYS A 1 94 ? 8.133 -8.614 -2.686 1.00 93.12 94 LYS A C 1
ATOM 706 O O . LYS A 1 94 ? 8.860 -7.768 -2.170 1.00 93.12 94 LYS A O 1
ATOM 711 N N . LEU A 1 95 ? 6.804 -8.579 -2.659 1.00 95.31 95 LEU A N 1
ATOM 712 C CA . LEU A 1 95 ? 6.016 -7.582 -1.946 1.00 95.31 95 LEU A CA 1
ATOM 713 C C . LEU A 1 95 ? 5.266 -8.251 -0.797 1.00 95.31 95 LEU A C 1
ATOM 715 O O . LEU A 1 95 ? 4.607 -9.278 -0.990 1.00 95.31 95 LEU A O 1
ATOM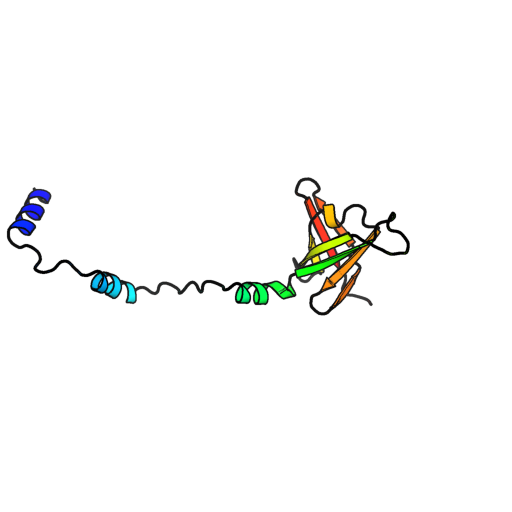 719 N N . THR A 1 96 ? 5.357 -7.651 0.384 1.00 96.31 96 THR A N 1
ATOM 720 C CA . THR A 1 96 ? 4.568 -8.029 1.557 1.00 96.31 96 THR A CA 1
ATOM 721 C C . THR A 1 96 ? 3.843 -6.797 2.076 1.00 96.31 96 THR A C 1
ATOM 723 O O . THR A 1 96 ? 4.487 -5.823 2.465 1.00 96.31 96 THR A O 1
ATOM 726 N N . VAL A 1 97 ? 2.516 -6.851 2.108 1.00 97.25 97 VAL A N 1
ATOM 727 C CA . VAL A 1 97 ? 1.665 -5.799 2.668 1.00 97.25 97 VAL A CA 1
ATOM 728 C C . VAL A 1 97 ? 1.328 -6.154 4.104 1.00 97.25 97 VAL A C 1
ATOM 730 O O . VAL A 1 97 ? 0.879 -7.268 4.348 1.00 97.25 97 VAL A O 1
ATOM 733 N N . THR A 1 98 ? 1.508 -5.216 5.026 1.00 96.50 98 THR A N 1
ATOM 734 C CA . THR A 1 98 ? 1.140 -5.343 6.437 1.00 96.50 98 THR A CA 1
ATOM 735 C C . THR A 1 98 ? 0.002 -4.373 6.749 1.00 96.50 98 THR A C 1
ATOM 737 O O . THR A 1 98 ? 0.134 -3.171 6.510 1.00 96.50 98 THR A O 1
ATOM 740 N N . PHE A 1 99 ? -1.106 -4.903 7.263 1.00 95.75 99 PHE A N 1
ATOM 741 C CA . PHE A 1 99 ? -2.281 -4.138 7.685 1.00 95.75 99 PHE A CA 1
ATOM 742 C C . PHE A 1 99 ? -2.106 -3.592 9.108 1.00 95.75 99 PHE A C 1
ATOM 744 O O . PHE A 1 99 ? -1.200 -4.008 9.833 1.00 95.75 99 PHE A O 1
ATOM 751 N N . LEU A 1 100 ? -2.985 -2.668 9.512 1.00 93.62 100 LEU A N 1
ATOM 752 C CA . LEU A 1 100 ? -2.963 -2.037 10.838 1.00 93.62 100 LEU A CA 1
ATOM 753 C C . LEU A 1 100 ? -3.016 -3.055 11.992 1.00 93.62 100 LEU A C 1
ATOM 755 O O . LEU A 1 100 ? -2.371 -2.868 13.017 1.00 93.62 100 LEU A O 1
ATOM 759 N N . ASP A 1 101 ? -3.728 -4.164 11.798 1.00 93.12 101 ASP A N 1
ATOM 760 C CA . ASP A 1 101 ? -3.830 -5.266 12.763 1.00 93.12 101 ASP A CA 1
ATOM 761 C C . ASP A 1 101 ? -2.577 -6.164 12.836 1.00 93.12 101 ASP A C 1
ATOM 763 O O . ASP A 1 101 ? -2.548 -7.146 13.579 1.00 93.12 101 ASP A O 1
ATOM 767 N N . GLY A 1 102 ? -1.540 -5.850 12.056 1.00 93.81 102 GLY A N 1
ATOM 768 C CA . GLY A 1 102 ? -0.279 -6.583 11.997 1.00 93.81 102 GLY A CA 1
ATOM 769 C C . GLY A 1 102 ? -0.274 -7.777 11.039 1.00 93.81 102 GLY A C 1
ATOM 770 O O . GLY A 1 102 ? 0.801 -8.324 10.763 1.00 93.81 102 GLY A O 1
ATOM 771 N N . ARG A 1 103 ? -1.419 -8.182 10.473 1.00 93.94 103 ARG A N 1
ATOM 772 C CA . ARG A 1 103 ? -1.463 -9.282 9.499 1.00 93.94 103 ARG A CA 1
ATOM 773 C C . ARG A 1 103 ? -0.733 -8.886 8.226 1.00 93.94 103 ARG A C 1
ATOM 775 O O . ARG A 1 103 ? -0.836 -7.755 7.750 1.00 93.94 103 ARG A O 1
ATOM 782 N N . SER A 1 104 ? 0.018 -9.835 7.673 1.00 95.00 104 SER A N 1
ATOM 783 C CA . SER A 1 104 ? 0.859 -9.606 6.503 1.00 95.00 104 SER A CA 1
ATOM 784 C C . SER A 1 104 ? 0.543 -10.582 5.379 1.00 95.00 104 SER A C 1
ATOM 786 O O . SER A 1 104 ? 0.467 -11.784 5.605 1.00 95.00 104 SER A O 1
ATOM 788 N N . TYR A 1 105 ? 0.420 -10.066 4.158 1.00 96.00 105 TYR A N 1
ATOM 789 C CA . TYR A 1 105 ? 0.040 -10.832 2.974 1.00 96.00 105 TYR A CA 1
ATOM 790 C C . TYR A 1 105 ? 1.038 -10.613 1.845 1.00 96.00 105 TYR A C 1
ATOM 792 O O . TYR A 1 105 ? 1.548 -9.508 1.642 1.00 96.00 105 TYR A O 1
ATOM 800 N N . LYS A 1 106 ? 1.303 -11.665 1.068 1.00 96.19 106 LYS A N 1
ATOM 801 C CA . LYS A 1 106 ? 2.053 -11.524 -0.185 1.00 96.19 106 LYS A CA 1
ATOM 802 C C . LYS A 1 106 ? 1.206 -10.740 -1.184 1.00 96.19 106 LYS A C 1
ATOM 804 O O . LYS A 1 106 ? 0.015 -11.013 -1.335 1.00 96.19 106 LYS A O 1
ATOM 809 N N . ALA A 1 107 ? 1.843 -9.814 -1.887 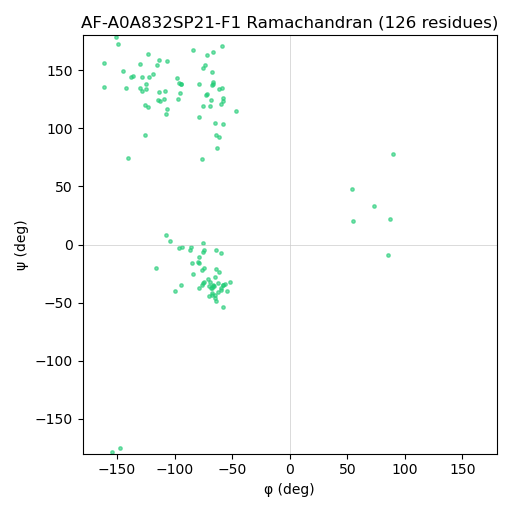1.00 96.94 107 ALA A N 1
ATOM 810 C CA . ALA A 1 107 ? 1.201 -9.005 -2.912 1.00 96.94 107 ALA A CA 1
ATOM 811 C C . ALA A 1 107 ? 1.782 -9.293 -4.297 1.00 96.94 107 ALA A C 1
ATOM 813 O O . ALA A 1 107 ? 2.940 -9.697 -4.437 1.00 96.94 107 ALA A O 1
ATOM 814 N N . LYS A 1 108 ? 0.974 -9.048 -5.326 1.00 96.94 108 LYS A N 1
ATOM 815 C CA . LYS A 1 108 ? 1.401 -9.039 -6.728 1.00 96.94 108 LYS A CA 1
ATOM 816 C C . LYS A 1 108 ? 1.088 -7.687 -7.344 1.00 96.94 108 LYS A C 1
ATOM 818 O O . LYS A 1 108 ? 0.052 -7.108 -7.035 1.00 96.94 108 LYS A O 1
ATOM 823 N N . VAL A 1 109 ? 1.956 -7.213 -8.227 1.00 97.31 109 VAL A N 1
ATOM 824 C CA . VAL A 1 109 ? 1.669 -6.031 -9.043 1.00 97.31 109 VAL A CA 1
ATOM 825 C C . VAL A 1 109 ? 0.621 -6.404 -10.092 1.00 97.31 109 VAL A C 1
ATOM 827 O O . VAL A 1 109 ? 0.770 -7.416 -10.774 1.00 97.31 109 VAL A O 1
ATOM 830 N N . ILE A 1 110 ? -0.441 -5.607 -10.185 1.00 97.75 110 ILE A N 1
ATOM 831 C CA . ILE A 1 110 ? -1.530 -5.760 -11.160 1.00 97.75 110 ILE A CA 1
ATOM 832 C C . ILE A 1 110 ? -1.340 -4.802 -12.334 1.00 97.75 110 ILE A C 1
ATOM 834 O O . ILE A 1 110 ? -1.551 -5.184 -13.480 1.00 97.75 110 ILE A O 1
ATOM 838 N N . GLY A 1 111 ? -0.907 -3.575 -12.053 1.00 97.81 111 GLY A N 1
ATOM 839 C CA . GLY A 1 111 ? -0.651 -2.560 -13.065 1.00 97.81 111 GLY A CA 1
ATOM 840 C C . GLY A 1 111 ? 0.248 -1.460 -12.523 1.00 97.81 111 GLY A C 1
ATOM 841 O O . GLY A 1 111 ? 0.323 -1.257 -11.310 1.00 97.81 111 GLY A O 1
ATOM 842 N N . LYS A 1 112 ? 0.937 -0.775 -13.434 1.00 98.31 112 LYS A N 1
ATOM 843 C CA . LYS A 1 112 ? 1.841 0.336 -13.137 1.00 98.31 112 LYS A CA 1
ATOM 844 C C . LYS A 1 112 ? 1.624 1.440 -14.160 1.00 98.31 112 LYS A C 1
ATOM 846 O O . LYS A 1 112 ? 1.421 1.144 -15.336 1.00 98.31 112 LYS A O 1
ATOM 851 N N . ASP A 1 113 ? 1.742 2.675 -13.712 1.00 98.25 113 ASP A N 1
ATOM 852 C CA . ASP A 1 113 ? 1.861 3.864 -14.539 1.00 98.25 113 ASP A CA 1
ATOM 853 C C . ASP A 1 113 ? 3.118 4.639 -14.109 1.00 98.25 113 ASP A C 1
ATOM 855 O O . ASP A 1 113 ? 3.069 5.443 -13.174 1.00 98.25 113 ASP A O 1
ATOM 859 N N . PRO A 1 114 ? 4.259 4.401 -14.780 1.00 97.25 114 PRO A N 1
ATOM 860 C CA . PRO A 1 114 ? 5.505 5.096 -14.475 1.00 97.25 114 PRO A CA 1
ATOM 861 C C . PRO A 1 114 ? 5.450 6.608 -14.732 1.00 97.25 114 PRO A C 1
ATOM 863 O O . PRO A 1 114 ? 6.262 7.341 -14.177 1.00 97.25 114 PRO A O 1
ATOM 866 N N . PHE A 1 115 ? 4.524 7.100 -15.569 1.00 98.00 115 PHE A N 1
ATOM 867 C CA . PHE A 1 115 ? 4.445 8.530 -15.895 1.00 98.00 115 PHE A CA 1
ATOM 868 C C . PHE A 1 115 ? 3.842 9.351 -14.755 1.00 98.00 115 PHE A C 1
ATOM 870 O O . PHE A 1 115 ? 4.233 10.501 -14.559 1.00 98.00 115 PHE A O 1
ATOM 877 N N . THR A 1 116 ? 2.900 8.767 -14.010 1.00 98.12 116 THR A N 1
ATOM 878 C CA . THR A 1 116 ? 2.258 9.400 -12.844 1.00 98.12 116 THR A CA 1
ATOM 879 C C . THR A 1 116 ? 2.772 8.865 -11.509 1.00 98.12 116 THR A C 1
ATOM 881 O O . THR A 1 116 ? 2.300 9.297 -10.461 1.00 98.12 116 THR A O 1
ATOM 884 N N . ASP A 1 117 ? 3.756 7.959 -11.548 1.00 98.06 117 ASP A N 1
ATOM 885 C CA . ASP A 1 117 ? 4.303 7.259 -10.386 1.00 98.06 117 ASP A CA 1
ATOM 886 C C . ASP A 1 117 ? 3.209 6.559 -9.566 1.00 98.06 117 ASP A C 1
ATOM 888 O O . ASP A 1 117 ? 3.149 6.681 -8.345 1.00 98.06 117 ASP A O 1
ATOM 892 N N . LEU A 1 118 ? 2.328 5.814 -10.243 1.00 98.31 118 LEU A N 1
ATOM 893 C CA . LEU A 1 118 ? 1.252 5.042 -9.620 1.00 98.31 118 LEU A CA 1
ATOM 894 C C . LEU A 1 118 ? 1.389 3.549 -9.905 1.00 98.31 118 LEU A C 1
ATOM 896 O O . LEU A 1 118 ? 1.785 3.122 -10.987 1.00 98.31 118 LEU A O 1
ATOM 900 N N . ALA A 1 119 ? 0.972 2.729 -8.948 1.00 98.44 119 ALA A N 1
ATOM 901 C CA . ALA A 1 119 ? 0.831 1.297 -9.134 1.00 98.44 119 ALA A CA 1
ATOM 902 C C . ALA A 1 119 ? -0.356 0.741 -8.348 1.00 98.44 119 ALA A C 1
ATOM 904 O O . ALA A 1 119 ? -0.705 1.213 -7.264 1.00 98.44 119 ALA A O 1
ATOM 905 N N . VAL A 1 120 ? -0.946 -0.319 -8.897 1.00 98.44 120 VAL A N 1
ATOM 906 C CA . VAL A 1 120 ? -1.948 -1.143 -8.223 1.00 98.44 120 VAL A CA 1
ATOM 907 C C . VAL A 1 120 ? -1.321 -2.490 -7.911 1.00 98.44 120 VAL A C 1
ATOM 909 O O . VAL A 1 120 ? -0.839 -3.192 -8.805 1.00 98.44 120 VAL A O 1
ATOM 912 N N . ILE A 1 121 ? -1.363 -2.874 -6.640 1.00 98.25 121 ILE A N 1
ATOM 913 C CA . ILE A 1 121 ? -0.996 -4.210 -6.175 1.00 98.25 121 ILE A CA 1
ATOM 914 C C . ILE A 1 121 ? -2.227 -4.922 -5.622 1.00 98.25 121 ILE A C 1
ATOM 916 O O . ILE A 1 121 ? -3.213 -4.291 -5.251 1.00 98.25 121 ILE A O 1
ATOM 920 N N . LYS A 1 122 ? -2.178 -6.249 -5.558 1.00 97.69 122 LYS A N 1
ATOM 921 C CA . LYS A 1 122 ? -3.250 -7.072 -5.004 1.00 97.69 122 LYS A CA 1
ATOM 922 C C . LYS A 1 122 ? -2.714 -8.029 -3.963 1.00 97.69 122 LYS A C 1
ATOM 924 O O . LYS A 1 122 ? -1.745 -8.744 -4.227 1.00 97.69 122 LYS A O 1
ATOM 929 N N . VAL A 1 123 ? -3.388 -8.077 -2.821 1.00 96.19 123 VAL A N 1
ATOM 930 C CA . VAL A 1 123 ? -3.237 -9.142 -1.829 1.00 96.19 123 VAL A CA 1
ATOM 931 C C . VAL A 1 123 ? -4.351 -10.167 -2.006 1.00 96.19 123 VAL A C 1
ATOM 933 O O . VAL A 1 123 ? -5.489 -9.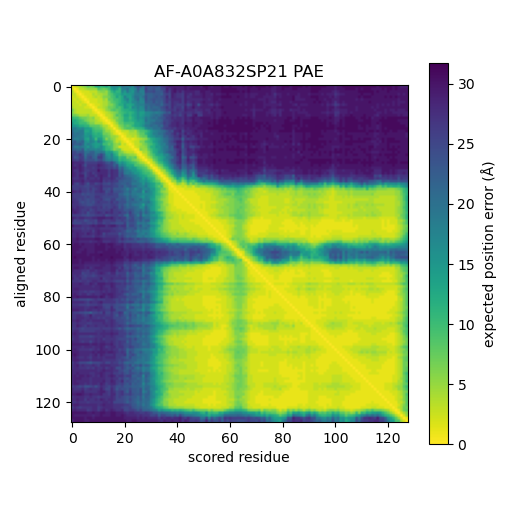815 -2.309 1.00 96.19 123 VAL A O 1
ATOM 936 N N . ASN A 1 124 ? -4.031 -11.441 -1.803 1.00 87.69 124 ASN A N 1
ATOM 937 C CA . ASN A 1 124 ? -5.035 -12.495 -1.709 1.00 87.69 124 ASN A CA 1
ATOM 938 C C . ASN A 1 124 ? -5.122 -12.925 -0.246 1.00 87.69 124 ASN A C 1
ATOM 940 O O . ASN A 1 124 ? -4.173 -13.496 0.283 1.00 87.69 124 ASN A O 1
ATOM 944 N N . ALA A 1 125 ? -6.255 -12.639 0.396 1.00 71.12 125 ALA A N 1
ATOM 945 C CA . ALA A 1 125 ? -6.548 -13.110 1.751 1.00 71.12 125 ALA A CA 1
ATOM 946 C C . ALA A 1 125 ? -7.004 -14.581 1.775 1.00 71.12 125 ALA A C 1
ATOM 948 O O . ALA A 1 125 ? -7.104 -15.183 2.840 1.00 71.12 125 ALA A O 1
ATOM 949 N N . SER A 1 126 ? -7.281 -15.164 0.605 1.00 62.66 126 SER A N 1
ATOM 950 C CA . SER A 1 126 ? -7.528 -16.591 0.456 1.00 62.66 126 SER A CA 1
ATOM 951 C C . SER A 1 126 ? -6.191 -17.340 0.450 1.00 62.66 126 SER A C 1
ATOM 953 O O . SER A 1 126 ? -5.455 -17.263 -0.540 1.00 62.66 126 SER A O 1
ATOM 955 N N . SER A 1 127 ? -5.947 -18.083 1.531 1.00 42.72 127 SER A N 1
ATOM 956 C CA . SER A 1 127 ? -4.926 -19.133 1.681 1.00 42.72 127 SER A CA 1
ATOM 957 C C . SER A 1 127 ? -3.546 -18.690 2.194 1.00 42.72 127 SER A C 1
ATOM 959 O O . SER A 1 127 ? -2.586 -18.616 1.427 1.00 42.72 127 SER A O 1
ATOM 961 N N . ASP A 1 128 ? -3.457 -18.477 3.508 1.00 41.28 128 ASP A N 1
ATOM 962 C CA . ASP A 1 128 ? -2.458 -19.138 4.371 1.00 41.28 128 ASP A CA 1
ATOM 963 C C . ASP A 1 128 ? -3.216 -19.764 5.557 1.00 41.28 128 ASP A C 1
ATOM 965 O O . ASP A 1 128 ? -4.184 -19.117 6.030 1.00 41.28 128 ASP A O 1
#

pLDDT: mean 81.94, std 17.79, range [41.28, 98.56]

Nearest PDB structures (foldseek):
  2qf0-assembly1_C  TM=9.034E-01  e=2.668E-07  Escherichia coli K-12
  6z0y-assembly2_B  TM=8.641E-01  e=1.416E-07  Homo sapiens
  2rce-assembly1_B  TM=8.365E-01  e=1.888E-07  Escherichia coli
  2qf0-assembly2_F  TM=8.435E-01  e=2.519E-07  Escherichia coli K-12
  2rce-assembly2_E  TM=8.539E-01  e=2.668E-07  Escherichia coli

Mean predicted aligned error: 14.31 Å

Solvent-accessible surface area (backbone atoms only — not comparable to full-atom values): 7628 Å² total; per-residue (Å²): 114,70,71,62,53,54,58,52,48,48,72,78,53,60,73,94,62,78,84,47,72,66,59,62,54,58,63,51,75,80,52,89,70,76,79,76,74,77,74,47,74,63,58,49,44,74,74,41,52,83,42,39,32,41,35,39,22,37,41,88,85,44,56,100,82,60,75,45,51,75,45,60,34,34,60,76,51,96,79,35,36,29,43,33,44,24,78,62,58,57,77,48,74,43,40,37,39,31,42,76,89,64,55,70,36,62,42,44,82,76,48,74,38,80,91,79,41,29,24,36,32,36,38,63,87,78,82,130